Protein AF-A0A131ZUR1-F1 (afdb_monomer)

Radius of gyration: 19.53 Å; Cα contacts (8 Å, |Δi|>4): 102; chains: 1; bounding box: 44×40×46 Å

Nearest PDB structures (foldseek):
  1ecb-assembly1_A  TM=7.652E-01  e=8.198E-02  Escherichia coli

Structure (mmCIF, N/CA/C/O backbone):
data_AF-A0A131ZUR1-F1
#
_entry.id   AF-A0A131ZUR1-F1
#
loop_
_atom_site.group_PDB
_atom_site.id
_atom_site.type_symbol
_atom_site.label_atom_id
_atom_site.label_alt_id
_atom_site.label_comp_id
_atom_site.label_asym_id
_atom_site.label_entity_id
_atom_site.label_seq_id
_atom_site.pdbx_PDB_ins_code
_atom_site.Cartn_x
_atom_site.Cartn_y
_atom_site.Cartn_z
_atom_site.occupancy
_atom_site.B_iso_or_equiv
_atom_site.auth_seq_id
_atom_site.auth_comp_id
_atom_site.auth_asym_id
_atom_site.auth_atom_id
_atom_site.pdbx_PDB_model_num
ATOM 1 N N . MET A 1 1 ? -11.386 -20.215 17.163 1.00 52.66 1 MET A N 1
ATOM 2 C CA . MET A 1 1 ? -11.396 -18.727 17.197 1.00 52.66 1 MET A CA 1
ATOM 3 C C . MET A 1 1 ? -10.854 -18.110 18.496 1.00 52.66 1 MET A C 1
ATOM 5 O O . MET A 1 1 ? -10.072 -17.173 18.400 1.00 52.66 1 MET A O 1
ATOM 9 N N . ARG A 1 2 ? -11.216 -18.601 19.695 1.00 54.75 2 ARG A N 1
ATOM 10 C CA . ARG A 1 2 ? -10.879 -17.976 21.000 1.00 54.75 2 ARG A CA 1
ATOM 11 C C . ARG A 1 2 ? -9.377 -17.735 21.250 1.00 54.75 2 ARG A C 1
ATOM 13 O O . ARG A 1 2 ? -8.992 -16.607 21.528 1.00 54.75 2 ARG A O 1
ATOM 20 N N . LEU A 1 3 ? -8.528 -18.747 21.042 1.00 57.47 3 LEU A N 1
ATOM 21 C CA . LEU A 1 3 ? -7.059 -18.651 21.178 1.00 57.47 3 LEU A CA 1
ATOM 22 C C . LEU A 1 3 ? -6.414 -17.580 20.276 1.00 57.47 3 LEU A C 1
ATOM 24 O O . LEU A 1 3 ? -5.377 -17.019 20.607 1.00 57.47 3 LEU A O 1
ATOM 28 N N . ARG A 1 4 ? -7.042 -17.264 19.139 1.00 55.44 4 ARG A N 1
ATOM 29 C CA . ARG A 1 4 ? -6.509 -16.324 18.140 1.00 55.44 4 ARG A CA 1
ATOM 30 C C . ARG A 1 4 ? -6.882 -14.881 18.429 1.00 55.44 4 ARG A C 1
ATOM 32 O O . ARG A 1 4 ? -6.041 -14.006 18.278 1.00 55.44 4 ARG A O 1
ATOM 39 N N . ARG A 1 5 ? -8.107 -14.644 18.907 1.00 55.12 5 ARG A N 1
ATOM 40 C CA . ARG A 1 5 ? -8.501 -13.331 19.444 1.00 55.12 5 ARG A CA 1
ATOM 41 C C . ARG A 1 5 ? -7.616 -12.946 20.629 1.00 55.12 5 ARG A C 1
ATOM 43 O O . ARG A 1 5 ? -7.158 -11.815 20.696 1.00 55.12 5 ARG A O 1
ATOM 50 N N . LEU A 1 6 ? -7.295 -13.919 21.485 1.00 57.62 6 LEU A N 1
ATOM 51 C CA . LEU A 1 6 ? -6.339 -13.746 22.580 1.00 57.62 6 LEU A CA 1
ATOM 52 C C . LEU A 1 6 ? -4.926 -13.410 22.080 1.00 57.62 6 LEU A C 1
ATOM 54 O O . LEU A 1 6 ? -4.279 -12.543 22.651 1.00 57.62 6 LEU A O 1
ATOM 58 N N . ALA A 1 7 ? -4.455 -14.034 20.996 1.00 60.72 7 ALA A N 1
ATOM 59 C CA . ALA A 1 7 ? -3.147 -13.721 20.416 1.00 60.72 7 ALA A CA 1
ATOM 60 C C . ALA A 1 7 ? -3.071 -12.301 19.821 1.00 60.72 7 ALA A C 1
ATOM 62 O O . ALA A 1 7 ? -2.051 -11.636 19.974 1.00 60.72 7 ALA A O 1
ATOM 63 N N . VAL A 1 8 ? -4.143 -11.822 19.178 1.00 60.72 8 VAL A N 1
ATOM 64 C CA . VAL A 1 8 ? -4.230 -10.440 18.670 1.00 60.72 8 VAL A CA 1
ATOM 65 C C . VAL A 1 8 ? -4.286 -9.445 19.826 1.00 60.72 8 VAL A C 1
ATOM 67 O O . VAL A 1 8 ? -3.482 -8.525 19.853 1.00 60.72 8 VAL A O 1
ATOM 70 N N . ALA A 1 9 ? -5.149 -9.677 20.819 1.00 60.25 9 ALA A N 1
ATOM 71 C CA . ALA A 1 9 ? -5.247 -8.830 22.011 1.00 60.25 9 ALA A CA 1
ATOM 72 C C . ALA A 1 9 ? -3.952 -8.818 22.846 1.00 60.25 9 ALA A C 1
ATOM 74 O O . ALA A 1 9 ? -3.655 -7.844 23.526 1.00 60.25 9 ALA A O 1
ATOM 75 N N . LYS A 1 10 ? -3.151 -9.891 22.778 1.00 59.91 10 LYS A N 1
ATOM 76 C CA . LYS A 1 10 ? -1.816 -9.942 23.387 1.00 59.91 10 LYS A CA 1
ATOM 77 C C . LYS A 1 10 ? -0.786 -9.109 22.616 1.00 59.91 10 LYS A C 1
ATOM 79 O O . LYS A 1 10 ? 0.130 -8.579 23.231 1.00 59.91 10 LYS A O 1
ATOM 84 N N . LYS A 1 11 ? -0.905 -9.022 21.288 1.00 56.16 11 LYS A N 1
ATOM 85 C CA . LYS A 1 11 ? -0.027 -8.188 20.448 1.00 56.16 11 LYS A CA 1
ATOM 86 C C . LYS A 1 11 ? -0.419 -6.711 20.486 1.00 56.16 11 LYS A C 1
ATOM 88 O O . LYS A 1 11 ? 0.454 -5.858 20.424 1.00 56.16 11 LYS A O 1
ATOM 93 N N . PHE A 1 12 ? -1.713 -6.425 20.604 1.00 65.75 12 PHE A N 1
ATOM 94 C CA . PHE A 1 12 ? -2.272 -5.082 20.563 1.00 65.75 12 PHE A CA 1
ATOM 95 C C . PHE A 1 12 ? -3.244 -4.902 21.732 1.00 65.75 12 PHE A C 1
ATOM 97 O O . PHE A 1 12 ? -4.331 -5.479 21.736 1.00 65.75 12 PHE A O 1
ATOM 104 N N . GLY A 1 13 ? -2.841 -4.108 22.725 1.00 65.56 13 GLY A N 1
ATOM 105 C CA . GLY A 1 13 ? -3.662 -3.734 23.877 1.00 65.56 13 GLY A CA 1
ATOM 106 C C . GLY A 1 13 ? -4.147 -2.290 23.747 1.00 65.56 13 GLY A C 1
ATOM 107 O O . GLY A 1 13 ? -3.465 -1.392 24.238 1.00 65.56 13 GLY A O 1
ATOM 108 N N . PRO A 1 14 ? -5.274 -2.024 23.064 1.00 67.44 14 PRO A N 1
ATOM 109 C CA . PRO A 1 14 ? -5.768 -0.663 22.907 1.00 67.44 14 PRO A CA 1
ATOM 110 C C . PRO A 1 14 ? -6.204 -0.082 24.259 1.00 67.44 14 PRO A C 1
ATOM 112 O O . PRO A 1 14 ? -6.966 -0.699 25.002 1.00 67.44 14 PRO A O 1
ATOM 115 N N . LEU A 1 15 ? -5.745 1.132 24.566 1.00 76.88 15 LEU A N 1
ATOM 116 C CA . LEU A 1 15 ? -6.183 1.890 25.739 1.00 76.88 15 LEU A CA 1
ATOM 117 C C . LEU A 1 15 ? -7.475 2.640 25.405 1.00 76.88 15 LEU A C 1
ATOM 119 O O . LEU A 1 15 ? -7.424 3.753 24.888 1.00 76.88 15 LEU A O 1
ATOM 123 N N . SER A 1 16 ? -8.632 2.036 25.694 1.00 75.00 16 SER A N 1
ATOM 124 C CA . SER A 1 16 ? -9.960 2.527 25.282 1.00 75.00 16 SER A CA 1
ATOM 125 C C . SER A 1 16 ? -10.210 4.009 25.586 1.00 75.00 16 SER A C 1
ATOM 127 O O . SER A 1 16 ? -10.823 4.700 24.777 1.00 75.00 16 SER A O 1
ATOM 129 N N . ILE A 1 17 ? -9.681 4.521 26.704 1.00 87.12 17 ILE A N 1
ATOM 130 C CA . ILE A 1 17 ? -9.806 5.931 27.108 1.00 87.12 17 ILE A CA 1
ATOM 131 C C . ILE A 1 17 ? -9.258 6.916 26.063 1.00 87.12 17 ILE A C 1
ATOM 133 O O . ILE A 1 17 ? -9.765 8.025 25.929 1.00 87.12 17 ILE A O 1
ATOM 137 N N . ASN A 1 18 ? -8.272 6.505 25.264 1.00 79.25 18 ASN A N 1
ATOM 138 C CA . ASN A 1 18 ? -7.656 7.369 24.261 1.00 79.25 18 ASN A CA 1
ATOM 139 C C . ASN A 1 18 ? -8.542 7.590 23.029 1.00 79.25 18 ASN A C 1
ATOM 141 O O . ASN A 1 18 ? -8.262 8.514 22.260 1.00 79.25 18 ASN A O 1
ATOM 145 N N . PHE A 1 19 ? -9.586 6.777 22.857 1.00 78.62 19 PHE A N 1
ATOM 146 C CA . PHE A 1 19 ? -10.368 6.663 21.625 1.00 78.62 19 PHE A CA 1
ATOM 147 C C . PHE A 1 19 ? -11.825 7.132 21.762 1.00 78.62 19 PHE A C 1
ATOM 149 O O . PHE A 1 19 ? -12.483 7.367 20.752 1.00 78.62 19 PHE A O 1
ATOM 156 N N . ILE A 1 20 ? -12.342 7.289 22.986 1.00 84.75 20 ILE A N 1
ATOM 157 C CA . ILE A 1 20 ? -13.738 7.692 23.220 1.00 84.75 20 ILE A CA 1
ATOM 158 C C . ILE A 1 20 ? -13.996 9.085 22.623 1.00 84.75 20 ILE A C 1
ATOM 160 O O . ILE A 1 20 ? -13.285 10.040 22.931 1.00 84.75 20 ILE A O 1
ATOM 164 N N . GLY A 1 21 ? -15.028 9.189 21.780 1.00 89.81 21 GLY A N 1
ATOM 165 C CA . GLY A 1 21 ? -15.486 10.452 21.188 1.00 89.81 21 GLY A CA 1
ATOM 166 C C . GLY A 1 21 ? -14.581 11.034 20.098 1.00 89.81 21 GLY A C 1
ATOM 167 O O . GLY A 1 21 ? -14.776 12.184 19.715 1.00 89.81 21 GLY A O 1
ATOM 168 N N . LYS A 1 22 ? -13.591 10.279 19.604 1.00 88.06 22 LYS A N 1
ATOM 169 C CA . LYS A 1 22 ? -12.647 10.748 18.580 1.00 88.06 22 LYS A CA 1
ATOM 170 C C . LYS A 1 22 ? -12.836 10.023 17.256 1.00 88.06 22 LYS A C 1
ATOM 172 O O . LYS A 1 22 ? -13.095 8.822 17.230 1.00 88.06 22 LYS A O 1
ATOM 177 N N . SER A 1 23 ? -12.583 10.740 16.167 1.00 87.12 23 SER A N 1
ATOM 178 C CA . SER A 1 23 ? -12.312 10.129 14.867 1.00 87.12 23 SER A CA 1
ATOM 179 C C . SER A 1 23 ? -10.905 9.531 14.873 1.00 87.12 23 SER A C 1
ATOM 181 O O . SER A 1 23 ? -9.948 10.184 15.292 1.00 87.12 23 SER A O 1
ATOM 183 N N . ILE A 1 24 ? -10.778 8.280 14.431 1.00 82.44 24 ILE A N 1
ATOM 184 C CA . ILE A 1 24 ? -9.525 7.518 14.481 1.00 82.44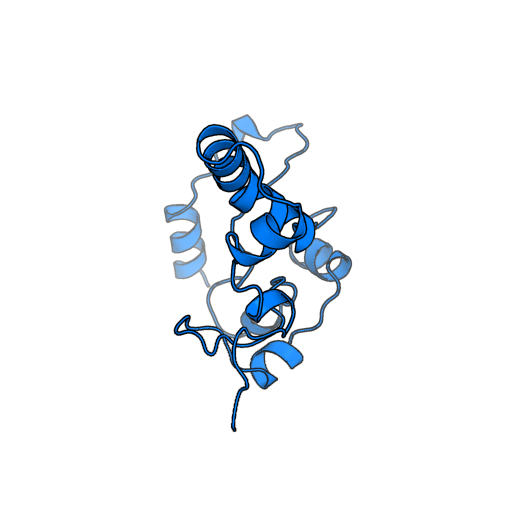 24 ILE A CA 1
ATOM 185 C C . ILE A 1 24 ? -9.049 7.271 13.056 1.00 82.44 24 ILE A C 1
ATOM 187 O O . ILE A 1 24 ? -9.791 6.732 12.240 1.00 82.44 24 ILE A O 1
ATOM 191 N N . ILE A 1 25 ? -7.792 7.615 12.784 1.00 84.88 25 ILE A N 1
ATOM 192 C CA . ILE A 1 25 ? -7.093 7.213 11.564 1.00 84.88 25 ILE A CA 1
ATOM 193 C C . ILE A 1 25 ? -6.057 6.170 11.971 1.00 84.88 25 ILE A C 1
ATOM 195 O O . ILE A 1 25 ? -5.164 6.460 12.769 1.00 84.88 25 ILE A O 1
ATOM 199 N N . LEU A 1 26 ? -6.196 4.953 11.448 1.00 81.25 26 LEU A N 1
ATOM 200 C CA . LEU A 1 26 ? -5.222 3.884 11.636 1.00 81.25 26 LEU A CA 1
ATOM 201 C C . LEU A 1 26 ? -4.299 3.836 10.418 1.00 81.25 26 LEU A C 1
ATOM 203 O O . LEU A 1 26 ? -4.771 3.772 9.286 1.00 81.25 26 LEU A O 1
ATOM 207 N N . ILE A 1 27 ? -2.992 3.861 10.664 1.00 80.56 27 ILE A N 1
ATOM 208 C CA . ILE A 1 27 ? -1.963 3.730 9.633 1.00 80.56 27 ILE A CA 1
ATOM 209 C C . ILE A 1 27 ? -1.236 2.416 9.896 1.00 80.56 27 ILE A C 1
ATOM 211 O O . ILE A 1 27 ? -0.778 2.185 11.015 1.00 80.56 27 ILE A O 1
ATOM 215 N N . ASP A 1 28 ? -1.148 1.577 8.872 1.00 76.19 28 ASP A N 1
ATOM 216 C CA . ASP A 1 28 ? -0.419 0.311 8.902 1.00 76.19 28 ASP A CA 1
ATOM 217 C C . ASP A 1 28 ? 0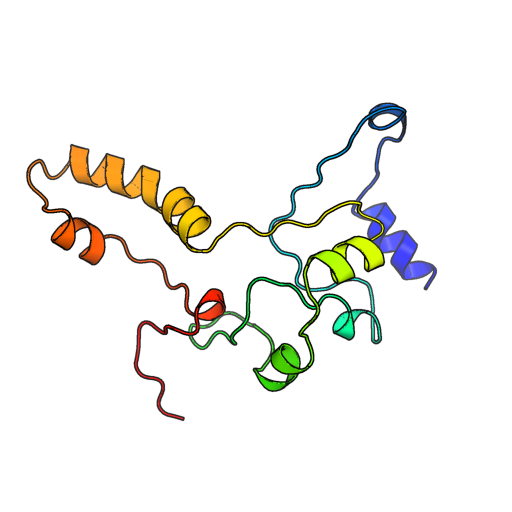.571 0.264 7.729 1.00 76.19 28 ASP A C 1
ATOM 219 O O . ASP A 1 28 ? 0.433 1.026 6.767 1.00 76.19 28 ASP A O 1
ATOM 223 N N . ASP A 1 29 ? 1.579 -0.601 7.807 1.00 72.06 29 ASP A N 1
ATOM 224 C CA . ASP A 1 29 ? 2.611 -0.711 6.772 1.00 72.06 29 ASP A CA 1
ATOM 225 C C . ASP A 1 29 ? 2.068 -1.359 5.488 1.00 72.06 29 ASP A C 1
ATOM 227 O O . ASP A 1 29 ? 2.350 -0.916 4.372 1.00 72.06 29 ASP A O 1
ATOM 231 N N . SER A 1 30 ? 1.265 -2.408 5.644 1.00 65.25 30 SER A N 1
ATOM 232 C CA . SER A 1 30 ? 0.730 -3.214 4.563 1.00 65.25 30 SER A C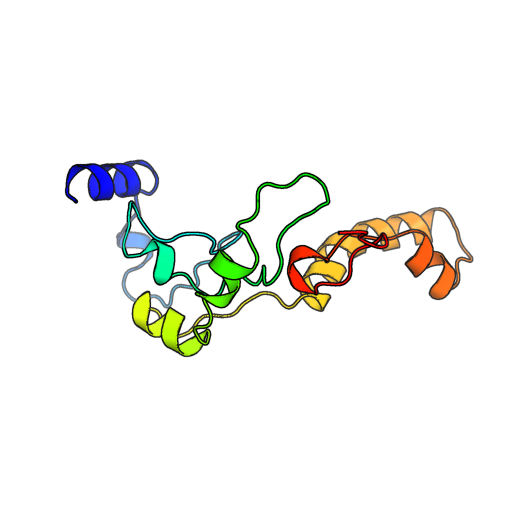A 1
ATOM 233 C C . SER A 1 30 ? -0.453 -4.063 5.032 1.00 65.25 30 SER A C 1
ATOM 235 O O . SER A 1 30 ? -0.413 -4.755 6.046 1.00 65.25 30 SER A O 1
ATOM 237 N N . ILE A 1 31 ? -1.522 -4.089 4.238 1.00 63.94 31 ILE A N 1
ATOM 238 C CA . ILE A 1 31 ? -2.697 -4.923 4.517 1.00 63.94 31 ILE A CA 1
ATOM 239 C C . ILE A 1 31 ? -2.582 -6.197 3.681 1.00 63.94 31 ILE A C 1
ATOM 241 O O . ILE A 1 31 ? -3.121 -6.269 2.585 1.00 63.94 31 ILE A O 1
ATOM 245 N N . VAL A 1 32 ? -1.834 -7.193 4.165 1.00 51.78 32 VAL A N 1
ATOM 246 C CA . VAL A 1 32 ? -1.525 -8.414 3.381 1.00 51.78 32 VAL A CA 1
ATOM 247 C C . VAL A 1 32 ? -2.377 -9.616 3.793 1.00 51.78 32 VAL A C 1
ATOM 249 O O . VAL A 1 32 ? -2.656 -10.496 2.984 1.00 51.78 32 VAL A O 1
ATOM 252 N N . ARG A 1 33 ? -2.794 -9.701 5.060 1.00 56.09 33 ARG A N 1
ATOM 253 C CA . ARG A 1 33 ? -3.631 -10.797 5.569 1.00 56.09 33 ARG A CA 1
ATOM 254 C C . ARG A 1 33 ? -4.424 -10.311 6.760 1.00 56.09 33 ARG A C 1
ATOM 256 O O . ARG A 1 33 ? -3.859 -9.984 7.795 1.00 56.09 33 ARG A O 1
ATOM 263 N N . GLY A 1 34 ? -5.731 -10.413 6.685 1.00 47.28 34 GLY A N 1
ATOM 264 C CA . GLY A 1 34 ? -6.552 -10.489 7.880 1.00 47.28 34 GLY A CA 1
ATOM 265 C C . GLY A 1 34 ? -7.236 -11.841 7.884 1.00 47.28 34 GLY A C 1
ATOM 266 O O . GLY A 1 34 ? -7.408 -12.510 6.878 1.00 47.28 34 GLY A O 1
ATOM 267 N N . THR A 1 35 ? -7.625 -12.400 8.998 1.00 55.19 35 THR A N 1
ATOM 268 C CA . THR A 1 35 ? -6.957 -12.564 10.270 1.00 55.19 35 THR A CA 1
ATOM 269 C C . THR A 1 35 ? -7.075 -14.072 10.520 1.00 55.19 35 THR A C 1
ATOM 271 O O . THR A 1 35 ? -7.726 -14.799 9.767 1.00 55.19 35 THR A O 1
ATOM 274 N N . THR A 1 36 ? -6.382 -14.583 11.526 1.00 43.62 36 THR A N 1
ATOM 275 C CA . THR A 1 36 ? -6.054 -16.003 11.672 1.00 43.62 36 THR A CA 1
ATOM 276 C C . THR A 1 36 ? -7.057 -17.052 11.113 1.00 43.62 36 THR A C 1
ATOM 278 O O . THR A 1 36 ? -8.010 -17.458 11.784 1.00 43.62 36 THR A O 1
ATOM 281 N N . ILE A 1 37 ? -6.640 -17.577 9.948 1.00 42.75 37 ILE A N 1
ATOM 282 C CA . ILE A 1 37 ? -6.884 -18.838 9.216 1.00 42.75 37 ILE A CA 1
ATOM 283 C C . ILE A 1 37 ? -8.129 -18.990 8.327 1.00 42.75 37 ILE A C 1
ATOM 285 O O . ILE A 1 37 ? -9.275 -18.993 8.766 1.00 42.75 37 ILE A O 1
ATOM 289 N N . GLY A 1 38 ? -7.827 -19.261 7.056 1.00 41.81 38 GLY A N 1
ATOM 290 C CA . GLY A 1 38 ? -8.645 -20.035 6.129 1.00 41.81 38 GLY A CA 1
ATOM 291 C C . GLY A 1 38 ? -9.569 -19.206 5.257 1.00 41.81 38 GLY A C 1
ATOM 292 O O . GLY A 1 38 ? -9.411 -19.194 4.045 1.00 41.81 38 GLY A O 1
ATOM 293 N N . GLN A 1 39 ? -10.519 -18.496 5.861 1.00 38.53 39 GLN A N 1
ATOM 294 C CA . GLN A 1 39 ? -11.611 -17.868 5.102 1.00 38.53 39 GLN A CA 1
ATOM 295 C C . GLN A 1 39 ? -11.506 -16.342 5.018 1.00 38.53 39 GLN A C 1
ATOM 297 O O . GLN A 1 39 ? -12.076 -15.742 4.115 1.00 38.53 39 GLN A O 1
ATOM 302 N N . LEU A 1 40 ? -10.681 -15.728 5.872 1.00 37.97 40 LEU A N 1
ATOM 303 C CA . LEU A 1 40 ? -10.338 -14.304 5.797 1.00 37.97 40 LEU A CA 1
ATOM 304 C C . LEU A 1 40 ? -9.079 -14.053 4.926 1.00 37.97 40 LEU A C 1
ATOM 306 O O . LEU A 1 40 ? -8.900 -12.966 4.390 1.00 37.97 40 LEU A O 1
ATOM 310 N N . ILE A 1 41 ? -8.301 -15.113 4.639 1.00 36.81 41 ILE A N 1
ATOM 311 C CA . ILE A 1 41 ? -7.187 -15.125 3.660 1.00 36.81 41 ILE A CA 1
ATOM 312 C C . ILE A 1 41 ? -7.676 -14.814 2.228 1.00 36.81 41 ILE A C 1
ATOM 314 O O . ILE A 1 41 ? -6.896 -14.385 1.388 1.00 36.81 41 ILE A O 1
ATOM 318 N N . ARG A 1 42 ? -8.983 -14.961 1.974 1.00 39.94 42 ARG A N 1
ATOM 319 C CA 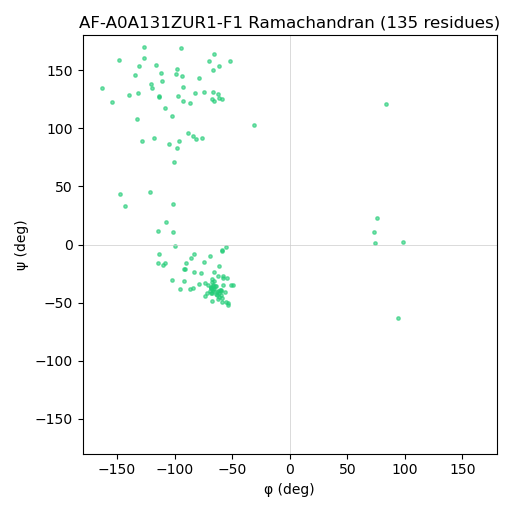. ARG A 1 42 ? -9.657 -14.569 0.728 1.00 39.94 42 ARG A CA 1
ATOM 320 C C . ARG A 1 42 ? -10.392 -13.230 0.808 1.00 39.94 42 ARG A C 1
ATOM 322 O O . ARG A 1 42 ? -11.011 -12.849 -0.171 1.00 39.94 42 ARG A O 1
ATOM 329 N N . LEU A 1 43 ? -10.394 -12.546 1.951 1.00 35.28 43 LEU A N 1
ATOM 330 C CA . LEU A 1 43 ? -11.160 -11.309 2.152 1.00 35.28 43 LEU A CA 1
ATOM 331 C C . LEU A 1 43 ? -10.275 -10.074 2.358 1.00 35.28 43 LEU A C 1
ATOM 333 O O . LEU A 1 43 ? -10.797 -8.973 2.301 1.00 35.28 43 LEU A O 1
ATOM 337 N N . LEU A 1 44 ? -8.950 -10.206 2.504 1.00 38.06 44 LEU A N 1
ATOM 338 C CA . LEU A 1 44 ? -8.041 -9.044 2.510 1.00 38.06 44 LEU A CA 1
ATOM 339 C C . LEU A 1 44 ? -7.361 -8.886 1.166 1.00 38.06 44 LEU A C 1
ATOM 341 O O . LEU A 1 44 ? -6.184 -9.168 0.969 1.00 38.06 44 LEU A O 1
ATOM 345 N N . LYS A 1 45 ? -8.230 -8.464 0.258 1.00 49.53 45 LYS A N 1
ATOM 346 C CA . LYS A 1 45 ? -8.105 -8.362 -1.185 1.00 49.53 45 LYS A CA 1
ATOM 347 C C . LYS A 1 45 ? -7.830 -6.937 -1.675 1.00 49.53 45 LYS A C 1
ATOM 349 O O . LYS A 1 45 ? -8.315 -6.569 -2.731 1.00 49.53 45 LYS A O 1
ATOM 354 N N . ASP A 1 46 ? -7.083 -6.139 -0.924 1.00 42.03 46 ASP A N 1
ATOM 355 C CA . ASP A 1 46 ? -6.600 -4.848 -1.430 1.00 42.03 46 ASP A CA 1
ATOM 356 C C . ASP A 1 46 ? -5.181 -4.549 -0.927 1.00 42.03 46 ASP A C 1
ATOM 358 O O . ASP A 1 46 ? -4.803 -3.406 -0.726 1.00 42.03 46 ASP A O 1
ATOM 362 N N . ALA A 1 47 ? -4.313 -5.544 -0.727 1.00 46.19 47 ALA A N 1
ATOM 363 C CA . ALA A 1 47 ? -2.895 -5.186 -0.696 1.00 46.19 47 ALA A CA 1
ATOM 364 C C . ALA A 1 47 ? -2.573 -4.535 -2.053 1.00 46.19 47 ALA A C 1
ATOM 366 O O . ALA A 1 47 ? -2.782 -5.170 -3.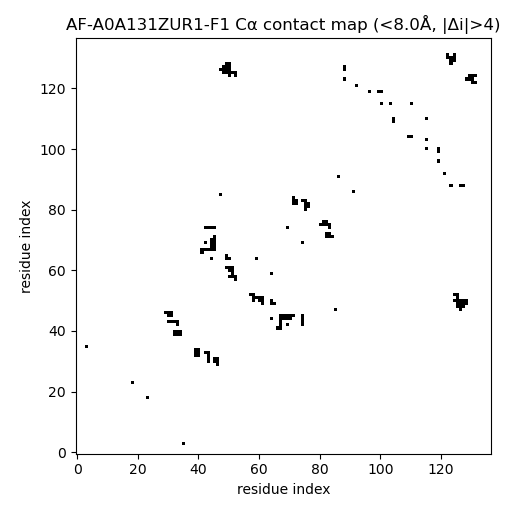084 1.00 46.19 47 ALA A O 1
ATOM 367 N N . ALA A 1 48 ? -2.017 -3.321 -2.071 1.00 56.22 48 ALA A N 1
ATOM 368 C CA . ALA A 1 48 ? -1.523 -2.663 -3.291 1.00 56.22 48 ALA A CA 1
ATOM 369 C C . ALA A 1 48 ? -0.475 -3.503 -4.070 1.00 56.22 48 ALA A C 1
ATOM 371 O O . ALA A 1 48 ? 0.021 -3.087 -5.114 1.00 56.22 48 ALA A O 1
ATOM 372 N N . LEU A 1 49 ? -0.109 -4.681 -3.546 1.00 66.44 49 LEU A N 1
ATOM 373 C CA . LEU A 1 49 ? 0.705 -5.708 -4.176 1.00 66.44 49 LEU A CA 1
ATOM 374 C C . LEU A 1 49 ? -0.162 -6.560 -5.112 1.00 66.44 49 LEU A C 1
ATOM 376 O O . LEU A 1 49 ? -0.748 -7.567 -4.716 1.00 66.44 49 LEU A O 1
ATOM 380 N N . HIS A 1 50 ? -0.222 -6.143 -6.370 1.00 72.50 50 HIS A N 1
ATOM 381 C CA . HIS A 1 50 ? -0.985 -6.808 -7.423 1.00 72.50 50 HIS A CA 1
ATOM 382 C C . HIS A 1 50 ? -0.215 -7.944 -8.115 1.00 72.50 50 HIS A C 1
ATOM 384 O O . HIS A 1 50 ? -0.811 -8.717 -8.867 1.00 72.50 50 HIS A O 1
ATOM 390 N N . PHE A 1 51 ? 1.096 -8.058 -7.875 1.00 81.00 51 PHE A N 1
ATOM 391 C CA . PHE A 1 51 ? 1.972 -8.976 -8.599 1.00 81.00 51 PHE A CA 1
ATOM 392 C C . PHE A 1 51 ? 2.913 -9.752 -7.666 1.00 81.00 51 PHE A C 1
ATOM 394 O O . PHE A 1 51 ? 3.393 -9.199 -6.670 1.00 81.00 51 PHE A O 1
ATOM 401 N N . PRO A 1 52 ? 3.234 -11.016 -8.001 1.00 84.81 52 PRO A N 1
ATOM 402 C CA . PRO A 1 52 ? 4.222 -11.799 -7.267 1.00 84.81 52 PRO A CA 1
ATOM 403 C C . PRO A 1 52 ? 5.605 -11.140 -7.326 1.00 84.81 52 PRO A C 1
ATOM 405 O O . PRO A 1 52 ? 5.953 -10.438 -8.276 1.00 84.81 52 PRO A O 1
ATOM 408 N N . CYS A 1 53 ? 6.442 -11.387 -6.325 1.00 87.56 53 CYS A N 1
ATOM 409 C CA . CYS A 1 53 ? 7.822 -10.928 -6.371 1.00 87.56 53 CYS A CA 1
ATOM 410 C C . CYS A 1 53 ? 8.716 -12.024 -6.951 1.00 87.56 53 CYS A C 1
ATOM 412 O O . CYS A 1 53 ? 8.822 -13.107 -6.387 1.00 87.56 53 CYS A O 1
ATOM 414 N N . TYR A 1 54 ? 9.433 -11.703 -8.026 1.00 90.38 54 TYR A N 1
ATOM 415 C CA . TYR A 1 54 ? 10.497 -12.556 -8.573 1.00 90.38 54 TYR A CA 1
ATOM 416 C C . TYR A 1 54 ? 11.899 -12.068 -8.179 1.00 90.38 54 TYR A C 1
ATOM 418 O O . TYR A 1 54 ? 12.897 -12.521 -8.724 1.00 90.38 54 TYR A O 1
ATOM 426 N N . MET A 1 55 ? 11.973 -11.115 -7.244 1.00 90.69 55 MET A N 1
ATOM 427 C CA . MET A 1 55 ? 13.211 -10.477 -6.777 1.00 90.69 55 MET A CA 1
ATOM 428 C C . MET A 1 55 ? 13.605 -10.942 -5.361 1.00 90.69 55 MET A C 1
ATOM 430 O O . MET A 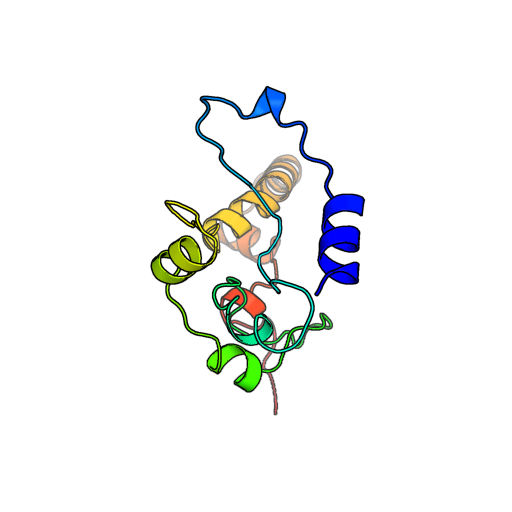1 55 ? 14.357 -10.259 -4.674 1.00 90.69 55 MET A O 1
ATOM 434 N N . GLY A 1 56 ? 13.074 -12.085 -4.904 1.00 88.12 56 GLY A N 1
ATOM 435 C CA . GLY A 1 56 ? 13.470 -12.733 -3.645 1.00 88.12 56 GLY A CA 1
ATOM 436 C C . GLY A 1 56 ? 12.574 -12.474 -2.428 1.00 88.12 56 GLY A C 1
ATOM 437 O O . GLY A 1 56 ? 12.870 -12.984 -1.350 1.00 88.12 56 GLY A O 1
ATOM 438 N N . ILE A 1 57 ? 11.470 -11.729 -2.567 1.00 86.31 57 ILE A N 1
ATOM 439 C CA . ILE A 1 57 ? 10.481 -11.550 -1.488 1.00 86.31 57 ILE A CA 1
ATOM 440 C C . ILE A 1 57 ? 9.380 -12.606 -1.628 1.00 86.31 57 ILE A C 1
ATOM 442 O O . ILE A 1 57 ? 8.864 -12.836 -2.716 1.00 86.31 57 ILE A O 1
ATOM 446 N N . ASN A 1 58 ? 8.977 -13.239 -0.528 1.00 81.81 58 ASN A N 1
ATOM 447 C CA . ASN A 1 58 ? 7.893 -14.221 -0.549 1.00 81.81 58 ASN A CA 1
ATOM 448 C C . ASN A 1 58 ? 6.514 -13.534 -0.639 1.00 81.81 58 ASN A C 1
ATOM 450 O O . ASN A 1 58 ? 5.921 -13.186 0.385 1.00 81.81 58 ASN A O 1
ATOM 454 N N . ILE A 1 59 ? 6.019 -13.333 -1.863 1.00 79.25 59 ILE A N 1
ATOM 455 C CA . ILE A 1 59 ? 4.664 -12.841 -2.165 1.00 79.25 59 ILE A CA 1
ATOM 456 C C . ILE A 1 59 ? 3.858 -13.986 -2.804 1.00 79.25 59 ILE A C 1
ATOM 458 O O . ILE A 1 59 ? 4.431 -14.721 -3.609 1.00 79.25 59 ILE A O 1
ATOM 462 N N . PRO A 1 60 ? 2.557 -14.141 -2.475 1.00 73.81 60 PRO A N 1
ATOM 463 C CA . PRO A 1 60 ? 1.683 -15.132 -3.107 1.00 73.81 60 PRO A CA 1
ATOM 464 C C . PRO A 1 60 ? 1.685 -15.079 -4.641 1.00 73.81 60 PRO A C 1
ATOM 466 O O . PRO A 1 60 ? 2.002 -14.056 -5.252 1.00 73.81 60 PRO A O 1
ATOM 469 N N . THR A 1 61 ? 1.305 -16.195 -5.258 1.00 72.81 61 THR A N 1
ATOM 470 C CA . THR A 1 61 ? 1.249 -16.364 -6.717 1.00 72.81 61 THR A CA 1
ATOM 471 C C . THR A 1 61 ? 0.192 -15.475 -7.368 1.00 72.81 61 THR A C 1
ATOM 473 O O . THR A 1 61 ? -0.723 -14.967 -6.717 1.00 72.81 61 THR A O 1
ATOM 476 N N . LYS A 1 62 ? 0.289 -15.300 -8.690 1.00 69.88 62 LYS A N 1
ATOM 477 C CA . LYS A 1 62 ? -0.662 -14.479 -9.443 1.00 69.88 62 LYS A CA 1
ATOM 478 C C . LYS A 1 62 ? -2.089 -15.009 -9.300 1.00 69.88 62 LYS A C 1
ATOM 480 O O . LYS A 1 62 ? -3.005 -14.216 -9.153 1.00 69.88 62 LYS A O 1
ATOM 485 N N . GLU A 1 63 ? -2.289 -16.320 -9.290 1.00 66.25 63 GLU A N 1
ATOM 486 C CA . GLU A 1 63 ? -3.600 -16.960 -9.147 1.00 66.25 63 GLU A CA 1
ATOM 487 C C . GLU A 1 63 ? -4.194 -16.696 -7.758 1.00 66.25 63 GLU A C 1
ATOM 489 O O . GLU A 1 63 ? -5.382 -16.392 -7.628 1.00 66.25 63 GLU A O 1
ATOM 494 N N . GLU A 1 64 ? -3.355 -16.735 -6.721 1.00 64.69 64 GLU A N 1
ATOM 495 C CA . GLU A 1 64 ? -3.732 -16.385 -5.350 1.00 64.69 64 GLU A CA 1
ATOM 496 C C . GLU A 1 64 ? -4.055 -14.887 -5.201 1.00 64.69 64 GLU A C 1
ATOM 498 O O . GLU A 1 64 ? -4.912 -14.532 -4.391 1.00 64.69 64 GLU A O 1
ATOM 503 N N . LEU A 1 65 ? -3.433 -14.017 -6.007 1.00 65.94 65 LEU A N 1
ATOM 504 C CA . LEU A 1 65 ? -3.685 -12.569 -6.047 1.00 65.94 65 LEU A CA 1
ATOM 505 C C . LEU A 1 65 ? -4.881 -12.175 -6.943 1.00 65.94 65 LEU A C 1
ATOM 507 O O . LEU A 1 65 ? -5.653 -11.298 -6.572 1.00 65.94 65 LEU A O 1
ATOM 511 N N . ILE A 1 66 ? -5.102 -12.829 -8.090 1.00 52.53 66 ILE A N 1
ATOM 512 C CA . ILE A 1 66 ? -6.260 -12.605 -8.988 1.00 52.53 66 ILE A CA 1
ATOM 513 C C . ILE A 1 66 ? -7.549 -13.038 -8.304 1.00 52.53 66 ILE A C 1
ATOM 515 O O . ILE A 1 66 ? -8.600 -12.403 -8.428 1.00 52.53 66 ILE A O 1
ATOM 519 N N . ALA A 1 67 ? -7.470 -14.106 -7.510 1.00 45.38 67 ALA A N 1
ATOM 520 C CA . ALA A 1 67 ? -8.563 -14.497 -6.648 1.00 45.38 67 ALA A CA 1
ATOM 521 C C . ALA A 1 67 ? -8.941 -13.387 -5.663 1.00 45.38 67 ALA A C 1
ATOM 523 O O . ALA A 1 67 ? -9.950 -13.579 -5.002 1.00 45.38 67 ALA A O 1
ATOM 524 N N . ASN A 1 68 ? -8.210 -12.260 -5.588 1.00 54.47 68 ASN A N 1
ATOM 525 C CA . ASN A 1 68 ? -8.267 -11.211 -4.583 1.00 54.47 68 ASN A CA 1
ATOM 526 C C . ASN A 1 68 ? -8.588 -9.782 -5.096 1.00 54.47 68 ASN A C 1
ATOM 528 O O . ASN A 1 68 ? -8.004 -8.823 -4.620 1.00 54.47 68 ASN A O 1
ATOM 532 N N . HIS A 1 69 ? -9.575 -9.605 -5.983 1.00 55.16 69 HIS A N 1
ATOM 533 C CA . HIS A 1 69 ? -10.078 -8.268 -6.363 1.00 55.16 69 HIS A CA 1
ATOM 534 C C . HIS A 1 69 ? -11.329 -7.850 -5.564 1.00 55.16 69 HIS A C 1
ATOM 536 O O . HIS A 1 69 ? -12.455 -8.143 -5.976 1.00 55.16 69 HIS A O 1
ATOM 542 N N . LEU A 1 70 ? -11.164 -7.209 -4.404 1.00 60.56 70 LEU A N 1
ATOM 543 C CA . LEU A 1 70 ? -12.204 -6.314 -3.877 1.00 60.56 70 LEU A CA 1
ATOM 544 C C . LEU A 1 70 ? -11.863 -4.884 -4.313 1.00 60.56 70 LEU A C 1
ATOM 546 O O . LEU A 1 70 ? -10.844 -4.654 -4.948 1.00 60.56 70 LEU A O 1
ATOM 550 N N . GLN A 1 71 ? -12.801 -3.965 -4.125 1.00 70.25 71 GLN A N 1
ATOM 551 C CA . GLN A 1 71 ? -12.517 -2.537 -4.240 1.00 70.25 71 GLN A CA 1
ATOM 552 C C . GLN A 1 71 ? -12.314 -2.018 -2.817 1.00 70.25 71 GLN A C 1
ATOM 554 O O . GLN A 1 71 ? -13.003 -2.503 -1.908 1.00 70.25 71 GLN A O 1
ATOM 559 N N . ALA A 1 72 ? -11.440 -1.027 -2.635 1.00 72.69 72 ALA A N 1
ATOM 560 C CA . ALA A 1 72 ? -11.079 -0.488 -1.325 1.00 72.69 72 ALA A CA 1
ATOM 561 C C . ALA A 1 72 ? -12.304 -0.102 -0.474 1.00 72.69 72 ALA A C 1
ATOM 563 O O . ALA A 1 72 ? -12.314 -0.320 0.736 1.00 72.69 72 ALA A O 1
ATOM 564 N N . GLU A 1 73 ? -13.380 0.386 -1.096 1.00 75.94 73 GLU A N 1
ATOM 565 C CA . GLU A 1 73 ? -14.647 0.723 -0.441 1.00 75.94 73 GLU A CA 1
ATOM 566 C C . GLU A 1 73 ? -15.324 -0.510 0.169 1.00 75.94 73 GLU A C 1
ATOM 568 O O . GLU A 1 73 ? -15.804 -0.480 1.303 1.00 75.94 73 GLU A O 1
ATOM 573 N N . LYS A 1 74 ? -15.339 -1.628 -0.563 1.00 73.25 74 LYS A N 1
ATOM 574 C CA . LYS A 1 74 ? -15.899 -2.892 -0.068 1.00 73.25 74 LYS A CA 1
ATOM 575 C C . LYS A 1 74 ? -15.040 -3.468 1.049 1.00 73.25 74 LYS A C 1
ATOM 577 O O . LYS A 1 74 ? -15.588 -4.035 1.994 1.00 73.25 74 LYS A O 1
ATOM 582 N N . LEU A 1 75 ? -13.716 -3.326 0.966 1.00 73.81 75 LEU A N 1
ATOM 583 C CA . LEU A 1 75 ? -12.832 -3.772 2.037 1.00 73.81 75 LEU A CA 1
ATOM 584 C C . LEU A 1 75 ? -12.976 -2.904 3.292 1.00 73.81 75 LEU A C 1
ATOM 586 O O . LEU A 1 75 ? -13.038 -3.458 4.387 1.00 73.81 75 LEU A O 1
ATOM 590 N N . ALA A 1 76 ? -13.115 -1.582 3.155 1.00 75.56 76 ALA A N 1
ATOM 591 C CA . ALA A 1 76 ? -13.402 -0.684 4.275 1.00 75.56 76 ALA A CA 1
ATOM 592 C C . ALA A 1 76 ? -14.644 -1.153 5.047 1.00 75.56 76 ALA A C 1
ATOM 594 O O . ALA A 1 76 ? -14.572 -1.389 6.255 1.00 75.56 76 ALA A O 1
ATOM 595 N N . GLN A 1 77 ? -15.740 -1.422 4.329 1.00 76.75 77 GLN A N 1
ATOM 596 C CA . GLN A 1 77 ? -16.977 -1.946 4.913 1.00 76.75 77 GLN A CA 1
ATOM 597 C C . GLN A 1 77 ? -16.772 -3.295 5.616 1.00 76.75 77 GLN A C 1
ATOM 599 O O . GLN A 1 77 ? -17.263 -3.488 6.727 1.00 76.75 77 GLN A O 1
ATOM 604 N N . GLN A 1 78 ? -16.022 -4.226 5.014 1.00 72.06 78 GLN A N 1
ATOM 605 C CA . GLN A 1 78 ? -15.728 -5.530 5.627 1.00 72.06 78 GLN A CA 1
ATOM 606 C C . GLN A 1 78 ? -14.867 -5.429 6.892 1.00 72.06 78 GLN A C 1
ATOM 608 O O . GLN A 1 78 ? -15.006 -6.256 7.794 1.00 72.06 78 GLN A O 1
ATOM 613 N N . LEU A 1 79 ? -13.986 -4.431 6.965 1.00 70.56 79 LEU A N 1
ATOM 614 C CA . LEU A 1 79 ? -13.149 -4.153 8.131 1.00 70.56 79 LEU A CA 1
ATOM 615 C C . LEU A 1 79 ? -13.872 -3.319 9.202 1.00 70.56 79 LEU A C 1
ATOM 617 O O . LEU A 1 79 ? -13.344 -3.170 10.303 1.00 70.56 79 LEU A O 1
ATOM 621 N N . GLY A 1 80 ? -15.073 -2.808 8.911 1.00 73.12 80 GLY A N 1
ATOM 622 C CA . GLY A 1 80 ? -15.825 -1.924 9.804 1.00 73.12 80 GLY A CA 1
ATOM 623 C C . GLY A 1 80 ? -15.291 -0.489 9.843 1.00 73.12 80 GLY A C 1
ATOM 624 O O . GLY A 1 80 ? -15.513 0.214 10.825 1.00 73.12 80 GLY A O 1
ATOM 625 N N . ALA A 1 81 ? -14.571 -0.068 8.802 1.00 79.69 81 ALA A N 1
ATOM 626 C CA . ALA A 1 81 ? -14.085 1.294 8.624 1.00 79.69 81 ALA A CA 1
ATOM 627 C C . ALA A 1 81 ? -15.017 2.096 7.700 1.00 79.69 81 ALA A C 1
ATOM 629 O O . ALA A 1 81 ? -15.647 1.543 6.799 1.00 79.69 81 ALA A O 1
ATOM 630 N N . GLU A 1 82 ? -15.068 3.414 7.898 1.00 84.06 82 GLU A N 1
ATOM 631 C CA . GLU A 1 82 ? -15.806 4.334 7.017 1.00 84.06 82 GLU A CA 1
ATOM 632 C C . GLU A 1 82 ? -15.124 4.489 5.651 1.00 84.06 82 GLU A C 1
ATOM 634 O O . GLU A 1 82 ? -15.783 4.605 4.622 1.00 84.06 82 GLU A O 1
ATOM 639 N N . SER A 1 83 ? -13.791 4.454 5.634 1.00 84.06 83 SER A N 1
ATOM 640 C CA . SER A 1 83 ? -12.991 4.565 4.419 1.00 84.06 83 SER A CA 1
ATOM 641 C C . SER A 1 83 ? -11.704 3.758 4.543 1.00 84.06 83 SER A C 1
ATOM 643 O O . SER A 1 83 ? -11.244 3.463 5.650 1.00 84.06 83 SER A O 1
ATOM 645 N N . LEU A 1 84 ? -11.119 3.418 3.398 1.00 80.31 84 LEU A N 1
ATOM 646 C CA . LEU A 1 84 ? -9.807 2.800 3.297 1.00 80.31 84 LEU A CA 1
ATOM 647 C C . LEU A 1 84 ? -9.066 3.428 2.122 1.00 80.31 84 LEU A C 1
ATOM 649 O O . LEU A 1 84 ? -9.603 3.502 1.020 1.00 80.31 84 LEU A O 1
ATOM 653 N N . VAL A 1 85 ? -7.838 3.881 2.363 1.00 83.19 85 VAL A N 1
ATOM 654 C CA . VAL A 1 85 ? -7.019 4.550 1.350 1.00 83.19 85 VAL A CA 1
ATOM 655 C C . VAL A 1 85 ? -5.629 3.934 1.342 1.00 83.19 85 VAL A C 1
ATOM 657 O O . VAL A 1 85 ? -4.989 3.811 2.385 1.00 83.19 85 VAL A O 1
ATOM 660 N N . TYR A 1 86 ? -5.156 3.578 0.150 1.00 80.00 86 TYR A N 1
ATOM 661 C CA . TYR A 1 86 ? -3.792 3.111 -0.068 1.00 80.00 86 TYR A CA 1
ATOM 662 C C . TYR A 1 86 ? -2.879 4.260 -0.476 1.00 80.00 86 TYR A C 1
ATOM 664 O O . TYR A 1 86 ? -3.275 5.159 -1.220 1.00 80.00 86 TYR A O 1
ATOM 672 N N . LEU A 1 87 ? -1.625 4.203 -0.027 1.00 84.38 87 LEU A N 1
ATOM 673 C CA . LEU A 1 87 ? -0.588 5.084 -0.545 1.00 84.38 87 LEU A CA 1
ATOM 674 C C . LEU A 1 87 ? -0.390 4.804 -2.040 1.00 84.38 87 LEU A C 1
ATOM 676 O O . LEU A 1 87 ? -0.196 3.657 -2.446 1.00 84.38 87 LEU A O 1
ATOM 680 N N . SER A 1 88 ? -0.418 5.852 -2.863 1.00 86.69 88 SER A N 1
ATOM 681 C CA . SER A 1 88 ? -0.172 5.703 -4.297 1.00 86.69 88 SER A CA 1
ATOM 682 C C . SER A 1 88 ? 1.271 5.274 -4.567 1.00 86.69 88 SER A C 1
ATOM 684 O O . SER A 1 88 ? 2.190 5.646 -3.834 1.00 86.69 88 SER A O 1
ATOM 686 N N . VAL A 1 89 ? 1.498 4.538 -5.660 1.00 84.94 89 VAL A N 1
ATOM 687 C CA . VAL A 1 89 ? 2.852 4.116 -6.067 1.00 84.94 89 VAL A CA 1
ATOM 688 C C . VAL A 1 89 ? 3.782 5.323 -6.226 1.00 84.94 89 VAL A C 1
ATOM 690 O O . VAL A 1 89 ? 4.925 5.290 -5.776 1.00 84.94 89 VAL A O 1
ATOM 693 N N . ASP A 1 90 ? 3.291 6.417 -6.810 1.00 86.25 90 ASP A N 1
ATOM 694 C CA . ASP A 1 90 ? 4.070 7.650 -6.943 1.00 86.25 90 ASP A CA 1
ATOM 695 C C . ASP A 1 90 ? 4.333 8.331 -5.600 1.00 86.25 90 ASP A C 1
ATOM 697 O O . ASP A 1 90 ? 5.426 8.860 -5.391 1.00 86.25 90 ASP A O 1
ATOM 701 N N . GLY A 1 91 ? 3.365 8.307 -4.679 1.00 88.75 91 GLY A N 1
ATOM 702 C CA . GLY A 1 91 ? 3.542 8.790 -3.311 1.00 88.75 91 GLY A CA 1
ATOM 703 C C . GLY A 1 91 ? 4.626 8.006 -2.573 1.00 88.75 91 GLY A C 1
ATOM 704 O O . GLY A 1 91 ? 5.517 8.611 -1.980 1.00 88.75 91 GLY A O 1
ATOM 705 N N . LEU A 1 92 ? 4.607 6.675 -2.692 1.00 87.25 92 LEU A N 1
ATOM 706 C CA . LEU A 1 92 ? 5.621 5.784 -2.129 1.00 87.25 92 LEU A CA 1
ATOM 707 C C . LEU A 1 92 ? 7.003 6.036 -2.737 1.00 87.25 92 LEU A C 1
ATOM 709 O O . LEU A 1 92 ? 7.980 6.170 -2.011 1.00 87.25 92 LEU A O 1
ATOM 713 N N . LYS A 1 93 ? 7.105 6.142 -4.067 1.00 85.31 93 LYS A N 1
ATOM 714 C CA . LYS A 1 93 ? 8.378 6.458 -4.731 1.00 85.31 93 LYS A CA 1
ATOM 715 C C . LYS A 1 93 ? 8.928 7.792 -4.248 1.00 85.31 93 LYS A C 1
ATOM 717 O O . LYS A 1 93 ? 10.107 7.879 -3.930 1.00 85.31 93 LYS A O 1
ATOM 722 N N . LYS A 1 94 ? 8.089 8.827 -4.171 1.00 86.19 94 LYS A N 1
ATOM 723 C CA . LYS A 1 94 ? 8.510 10.138 -3.668 1.00 86.19 94 LYS A CA 1
ATOM 724 C C . LYS A 1 94 ? 9.029 10.027 -2.236 1.00 86.19 94 LYS A C 1
ATOM 726 O O . LYS A 1 94 ? 10.135 10.489 -1.991 1.00 86.19 94 LYS A O 1
ATOM 731 N N . SER A 1 95 ? 8.297 9.376 -1.329 1.00 87.31 95 SER A N 1
ATOM 732 C CA . SER A 1 95 ? 8.676 9.317 0.090 1.00 87.31 95 SER A CA 1
ATOM 733 C C . SER A 1 95 ? 10.035 8.656 0.330 1.00 87.31 95 SER A C 1
ATOM 735 O O . SER A 1 95 ? 10.806 9.160 1.142 1.00 87.31 95 SER A O 1
ATOM 737 N N . VAL A 1 96 ? 10.369 7.589 -0.405 1.00 85.88 96 VAL A N 1
ATOM 738 C CA . VAL A 1 96 ? 11.659 6.890 -0.247 1.00 85.88 96 VAL A CA 1
ATOM 739 C C . VAL A 1 96 ? 12.809 7.551 -1.014 1.00 85.88 96 VAL A C 1
ATOM 741 O O . VAL A 1 96 ? 13.967 7.387 -0.645 1.00 85.88 96 VAL A O 1
ATOM 744 N N . GLN A 1 97 ? 12.512 8.323 -2.065 1.00 84.56 97 GLN A N 1
ATOM 745 C CA . GLN A 1 97 ? 13.533 8.959 -2.903 1.00 84.56 97 GLN A CA 1
ATOM 746 C C . GLN A 1 97 ? 13.921 10.369 -2.450 1.00 84.56 97 GLN A C 1
ATOM 748 O O . GLN A 1 97 ? 14.990 10.833 -2.842 1.00 84.56 97 GLN A O 1
ATOM 753 N N . THR A 1 98 ? 13.088 11.069 -1.669 1.00 79.62 98 THR A N 1
ATOM 754 C CA . THR A 1 98 ? 13.329 12.476 -1.290 1.00 79.62 98 THR A CA 1
ATOM 755 C C . THR A 1 98 ? 14.710 12.682 -0.666 1.00 79.62 98 THR A C 1
ATOM 757 O O . THR A 1 98 ? 15.481 13.490 -1.179 1.00 79.62 98 THR A O 1
ATOM 760 N N . GLY A 1 99 ? 15.075 11.897 0.354 1.00 78.62 99 GLY A N 1
ATOM 761 C CA . GLY A 1 99 ? 16.382 12.030 1.013 1.00 78.62 99 GLY A CA 1
ATOM 762 C C . GLY A 1 99 ? 17.567 11.724 0.088 1.00 78.62 99 GLY A C 1
ATOM 763 O O . GLY A 1 99 ? 18.581 12.414 0.128 1.00 78.62 99 GLY A O 1
ATOM 764 N N . ILE A 1 100 ? 17.408 10.753 -0.818 1.00 77.94 100 ILE A N 1
ATOM 765 C CA . ILE A 1 100 ? 18.448 10.366 -1.784 1.00 77.94 100 ILE A CA 1
ATOM 766 C C . ILE A 1 100 ? 18.690 11.495 -2.795 1.00 77.94 100 ILE A C 1
ATOM 768 O O . ILE A 1 100 ? 19.831 11.815 -3.125 1.00 77.94 100 ILE A O 1
ATOM 772 N N . LYS A 1 101 ? 17.621 12.138 -3.283 1.00 71.62 101 LYS A N 1
ATOM 773 C CA . LYS A 1 101 ? 17.735 13.271 -4.214 1.00 71.62 101 LYS A CA 1
ATOM 774 C C . LYS A 1 101 ? 18.435 14.463 -3.571 1.00 71.62 101 LYS A C 1
ATOM 776 O O . LYS A 1 101 ? 19.280 15.079 -4.213 1.00 71.62 101 LYS A O 1
ATOM 781 N N . GLU A 1 102 ? 18.099 14.780 -2.323 1.00 76.50 102 GLU A N 1
ATOM 782 C CA . GLU A 1 102 ? 18.729 15.874 -1.578 1.00 76.50 102 GLU A CA 1
ATOM 783 C C . GLU A 1 102 ? 20.235 15.645 -1.391 1.00 76.50 102 GLU A C 1
ATOM 785 O O . GLU A 1 102 ? 21.032 16.566 -1.584 1.00 76.50 102 GLU A O 1
ATOM 790 N N . GLU A 1 103 ? 20.645 14.415 -1.086 1.00 77.25 103 GLU A N 1
ATOM 791 C CA . GLU A 1 103 ? 22.055 14.042 -0.945 1.00 77.25 103 GLU A CA 1
ATOM 792 C C . GLU A 1 103 ? 22.816 14.071 -2.284 1.00 77.25 103 GLU A C 1
ATOM 794 O O . GLU A 1 103 ? 23.929 14.604 -2.366 1.00 77.25 103 GLU A O 1
ATOM 799 N N . LEU A 1 104 ? 22.203 13.584 -3.368 1.00 73.94 104 LEU A N 1
ATOM 800 C CA . LEU A 1 104 ? 22.791 13.623 -4.712 1.00 73.94 104 LEU A CA 1
ATOM 801 C C . LEU A 1 104 ? 22.948 15.052 -5.245 1.00 73.94 104 LEU A C 1
ATOM 803 O O . LEU A 1 104 ? 23.967 15.369 -5.855 1.00 73.94 104 LEU A O 1
ATOM 807 N N . LEU A 1 105 ? 21.985 15.941 -4.986 1.00 71.88 105 LEU A N 1
ATOM 808 C CA . LEU A 1 105 ? 22.079 17.357 -5.364 1.00 71.88 105 LEU A CA 1
ATOM 809 C C . LEU A 1 105 ? 23.163 18.100 -4.569 1.00 71.88 105 LEU A C 1
ATOM 811 O O . LEU A 1 105 ? 23.797 19.014 -5.099 1.00 71.88 105 LEU A O 1
ATOM 815 N N . ARG A 1 106 ? 23.407 17.702 -3.313 1.00 75.69 106 ARG A N 1
ATOM 816 C CA . ARG A 1 106 ? 24.494 18.249 -2.485 1.00 75.69 106 ARG A CA 1
ATOM 817 C C . ARG A 1 106 ? 25.879 17.845 -2.989 1.00 75.69 106 ARG A C 1
ATOM 819 O O . ARG A 1 106 ? 26.800 18.654 -2.922 1.00 75.69 106 ARG A O 1
ATOM 826 N N . THR A 1 107 ? 26.025 16.620 -3.487 1.00 72.38 107 THR A N 1
ATOM 827 C CA . THR A 1 107 ? 27.316 16.049 -3.909 1.00 72.38 107 THR A CA 1
ATOM 828 C C . THR A 1 107 ? 27.632 16.284 -5.389 1.00 72.38 107 THR A C 1
ATOM 830 O O . THR A 1 107 ? 28.793 16.480 -5.736 1.00 72.38 107 THR A O 1
ATOM 833 N N . ASN A 1 108 ? 26.622 16.354 -6.261 1.00 65.44 108 ASN A N 1
ATOM 834 C CA . ASN A 1 108 ? 26.780 16.479 -7.711 1.00 65.44 108 ASN A CA 1
ATOM 835 C C . ASN A 1 108 ? 25.960 17.655 -8.269 1.00 65.44 108 ASN A C 1
ATOM 837 O O . ASN A 1 108 ? 24.828 17.504 -8.725 1.00 65.44 108 ASN A O 1
ATOM 841 N N . LYS A 1 109 ? 26.573 18.845 -8.300 1.00 60.84 109 LYS A N 1
ATOM 842 C CA . LYS A 1 109 ? 25.945 20.146 -8.626 1.00 60.84 109 LYS A CA 1
ATOM 843 C C . LYS A 1 109 ? 25.276 20.281 -10.014 1.00 60.84 109 LYS A C 1
ATOM 845 O O . LYS A 1 109 ? 24.730 21.344 -10.297 1.00 60.84 109 LYS A O 1
ATOM 850 N N . LYS A 1 110 ? 25.354 19.281 -10.903 1.00 63.50 110 LYS A N 1
ATOM 851 C CA . LYS A 1 110 ? 24.867 19.348 -12.301 1.00 63.50 110 LYS A CA 1
ATOM 852 C C . LYS A 1 110 ? 24.350 18.003 -12.844 1.00 63.50 110 LYS A C 1
ATOM 854 O O . LYS A 1 110 ? 24.676 17.630 -13.967 1.00 63.50 110 LYS A O 1
ATOM 859 N N . LEU A 1 111 ? 23.570 17.251 -12.070 1.00 66.62 111 LEU A N 1
ATOM 860 C CA . LEU A 1 111 ? 22.816 16.122 -12.631 1.00 66.62 111 LEU A CA 1
ATOM 861 C C . LEU A 1 111 ? 21.526 16.639 -13.273 1.00 66.62 111 LEU A C 1
ATOM 863 O O . LEU A 1 111 ? 20.780 17.400 -12.662 1.00 66.62 111 LEU A O 1
ATOM 867 N N . THR A 1 112 ? 21.267 16.226 -14.507 1.00 67.75 112 THR A N 1
ATOM 868 C CA . THR A 1 112 ? 19.970 16.437 -15.162 1.00 67.75 112 THR A CA 1
ATOM 869 C C . THR A 1 112 ? 18.893 15.559 -14.514 1.00 67.75 112 THR A C 1
ATOM 871 O O . THR A 1 112 ? 19.203 14.515 -13.931 1.00 67.75 112 THR A O 1
ATOM 874 N N . ASP A 1 113 ? 17.614 15.928 -14.659 1.00 65.69 113 ASP A N 1
ATOM 875 C CA . ASP A 1 113 ? 16.483 15.131 -14.151 1.00 65.69 113 ASP A CA 1
ATOM 876 C C . ASP A 1 113 ? 16.500 13.678 -14.655 1.00 65.69 113 ASP A C 1
ATOM 878 O O . ASP A 1 113 ? 16.017 12.768 -13.982 1.00 65.69 113 ASP A O 1
ATOM 882 N N . GLU A 1 114 ? 17.060 13.443 -15.841 1.00 66.81 114 GLU A N 1
ATOM 883 C CA . GLU A 1 114 ? 17.216 12.113 -16.425 1.00 66.81 114 GLU A CA 1
ATOM 884 C C . GLU A 1 114 ? 18.312 11.292 -15.739 1.00 66.81 114 GLU A C 1
ATOM 886 O O . GLU A 1 114 ? 18.087 10.136 -15.379 1.00 66.81 114 GLU A O 1
ATOM 891 N N . GLN A 1 115 ? 19.469 11.896 -15.467 1.00 66.00 115 GLN A N 1
ATOM 892 C CA . GLN A 1 115 ? 20.557 11.225 -14.754 1.00 66.00 115 GLN A CA 1
ATOM 893 C C . GLN A 1 115 ? 20.177 10.911 -13.302 1.00 66.00 115 GLN A C 1
ATOM 895 O O . GLN A 1 115 ? 20.523 9.846 -12.792 1.00 66.00 115 GLN A O 1
ATOM 900 N N . LEU A 1 116 ? 19.399 11.787 -12.661 1.00 64.12 116 LEU A N 1
ATOM 901 C CA . LEU A 1 116 ? 18.848 11.555 -11.325 1.00 64.12 116 LEU A CA 1
ATOM 902 C C . LEU A 1 116 ? 17.881 10.362 -11.294 1.00 64.12 116 LEU A C 1
ATOM 904 O O . LEU A 1 116 ? 17.936 9.555 -10.367 1.00 64.12 116 LEU A O 1
ATOM 908 N N . ARG A 1 117 ? 17.028 10.203 -12.316 1.00 62.34 117 ARG A N 1
ATOM 909 C CA . ARG A 1 117 ? 16.145 9.027 -12.445 1.00 62.34 117 ARG A CA 1
ATOM 910 C C . ARG A 1 117 ? 16.925 7.726 -12.641 1.00 62.34 117 ARG A C 1
ATOM 912 O O . ARG A 1 117 ? 16.506 6.703 -12.113 1.00 62.34 117 ARG A O 1
ATOM 919 N N . ASN A 1 118 ? 18.050 7.769 -13.354 1.00 63.19 118 ASN A N 1
ATOM 920 C CA . ASN A 1 118 ? 18.885 6.590 -13.606 1.00 63.19 118 ASN A CA 1
ATOM 921 C C . ASN A 1 118 ? 19.752 6.187 -12.400 1.00 63.19 118 ASN A C 1
ATOM 923 O O . ASN A 1 118 ? 20.122 5.022 -12.289 1.00 63.19 118 ASN A O 1
ATOM 927 N N . GLN A 1 119 ? 20.064 7.118 -11.491 1.00 64.81 119 GLN A N 1
ATOM 928 C CA . GLN A 1 119 ? 20.829 6.832 -10.267 1.00 64.81 119 GLN A CA 1
ATOM 929 C C . GLN A 1 119 ? 19.950 6.471 -9.063 1.00 64.81 119 GLN A C 1
ATOM 931 O O . GLN A 1 119 ? 20.430 5.829 -8.131 1.00 64.81 119 GLN A O 1
ATOM 936 N N . VAL A 1 120 ? 18.667 6.847 -9.075 1.00 67.44 120 VAL A N 1
ATOM 937 C CA . VAL A 1 120 ? 17.728 6.577 -7.977 1.00 67.44 120 VAL A CA 1
ATOM 938 C C . VAL A 1 120 ? 16.586 5.689 -8.466 1.00 67.44 120 VAL A C 1
ATOM 940 O O . VAL A 1 120 ? 15.551 6.167 -8.935 1.00 67.44 120 VAL A O 1
ATOM 943 N N . GLY A 1 121 ? 16.760 4.375 -8.323 1.00 75.31 121 GLY A N 1
ATOM 944 C CA . GLY A 1 121 ? 15.763 3.374 -8.696 1.00 75.31 121 GLY A CA 1
ATOM 945 C C . GLY A 1 121 ? 15.312 2.527 -7.508 1.00 75.31 121 GLY A C 1
ATOM 946 O O . GLY A 1 121 ? 16.134 2.026 -6.749 1.00 75.31 121 GLY A O 1
ATOM 947 N N . HIS A 1 122 ? 14.000 2.315 -7.382 1.00 85.56 122 HIS A N 1
ATOM 948 C CA . HIS A 1 122 ? 13.436 1.271 -6.523 1.00 85.56 122 HIS A CA 1
ATOM 949 C C . HIS A 1 122 ? 12.603 0.322 -7.378 1.00 85.56 122 HIS A C 1
ATOM 951 O O . HIS A 1 122 ? 11.839 0.758 -8.244 1.00 85.56 122 HIS A O 1
ATOM 957 N N . CYS A 1 123 ? 12.732 -0.978 -7.121 1.00 88.31 123 CYS A N 1
ATOM 958 C CA . CYS A 1 123 ? 11.858 -1.967 -7.733 1.00 88.31 123 CYS A CA 1
ATOM 959 C C . CYS A 1 123 ? 10.428 -1.762 -7.217 1.00 88.31 123 CYS A C 1
ATOM 961 O O . CYS A 1 123 ? 10.187 -1.799 -6.013 1.00 88.31 123 CYS A O 1
ATOM 963 N N . THR A 1 124 ? 9.480 -1.555 -8.132 1.00 88.38 124 THR A N 1
ATOM 964 C CA . THR A 1 124 ? 8.045 -1.416 -7.813 1.00 88.38 124 THR A CA 1
ATOM 965 C C . THR A 1 124 ? 7.216 -2.558 -8.387 1.00 88.38 124 THR A C 1
ATOM 967 O O . THR A 1 124 ? 5.991 -2.497 -8.378 1.00 88.38 124 THR A O 1
ATOM 970 N N . ALA A 1 125 ? 7.873 -3.616 -8.865 1.00 89.94 125 ALA A N 1
ATOM 971 C CA . ALA A 1 125 ? 7.251 -4.653 -9.675 1.00 89.94 125 ALA A CA 1
ATOM 972 C C . ALA A 1 125 ? 6.075 -5.345 -8.983 1.00 89.94 125 ALA A C 1
ATOM 974 O O . ALA A 1 125 ? 5.082 -5.649 -9.627 1.00 89.94 125 ALA A O 1
ATOM 975 N N . CYS A 1 126 ? 6.141 -5.527 -7.664 1.00 85.56 126 CYS A N 1
ATOM 976 C CA . CYS A 1 126 ? 5.050 -6.139 -6.912 1.00 85.56 126 CYS A CA 1
ATOM 977 C C . CYS A 1 126 ? 3.772 -5.277 -6.910 1.00 85.56 126 CYS A C 1
ATOM 979 O O . CYS A 1 126 ? 2.681 -5.807 -6.738 1.00 85.56 126 CYS A O 1
ATOM 981 N N . LEU A 1 127 ? 3.899 -3.961 -7.116 1.00 83.81 127 LEU A N 1
ATOM 982 C CA . LEU A 1 127 ? 2.792 -3.002 -7.184 1.00 83.81 127 LEU A CA 1
ATOM 983 C C . LEU A 1 127 ? 2.357 -2.736 -8.636 1.00 83.81 127 LEU A C 1
ATOM 985 O O . LEU A 1 127 ? 1.174 -2.581 -8.912 1.00 83.81 127 LEU A O 1
ATOM 989 N N . THR A 1 128 ? 3.311 -2.671 -9.571 1.00 85.25 128 THR A N 1
ATOM 990 C CA . THR A 1 128 ? 3.087 -2.184 -10.947 1.00 85.25 128 THR A CA 1
ATOM 991 C C . THR A 1 128 ? 3.152 -3.263 -12.024 1.00 85.25 128 THR A C 1
ATOM 993 O O . THR A 1 128 ? 2.742 -3.020 -13.155 1.00 85.25 128 THR A O 1
ATOM 996 N N . GLY A 1 129 ? 3.731 -4.423 -11.717 1.00 86.50 129 GLY A N 1
ATOM 997 C CA . GLY A 1 129 ? 4.054 -5.470 -12.687 1.00 86.50 129 GLY A CA 1
ATOM 998 C C . GLY A 1 129 ? 5.257 -5.135 -13.574 1.00 86.50 129 GLY A C 1
ATOM 999 O O . GLY A 1 129 ? 5.623 -5.931 -14.435 1.00 86.50 129 GLY A O 1
ATOM 1000 N N . GLN A 1 130 ? 5.894 -3.974 -13.379 1.00 88.56 130 GLN A N 1
ATOM 1001 C CA . GLN A 1 130 ? 7.071 -3.553 -14.137 1.00 88.56 130 GLN A CA 1
ATOM 1002 C C . GLN A 1 130 ? 8.339 -4.059 -13.450 1.00 88.56 130 GLN A C 1
ATOM 1004 O O . GLN A 1 130 ? 8.849 -3.449 -12.507 1.00 88.56 130 GLN A O 1
ATOM 1009 N N . TYR A 1 131 ? 8.836 -5.204 -13.910 1.00 90.50 131 TYR A N 1
ATOM 1010 C CA . TYR A 1 131 ? 10.062 -5.795 -13.383 1.00 90.50 131 TYR A CA 1
ATOM 1011 C C . TYR A 1 131 ? 11.303 -5.107 -13.960 1.00 90.50 131 TYR A C 1
ATOM 1013 O O . TYR A 1 131 ? 11.319 -4.759 -15.141 1.00 90.50 131 TYR A O 1
ATOM 1021 N N . PRO A 1 132 ? 12.369 -4.937 -13.153 1.00 89.00 132 PRO A N 1
ATOM 1022 C CA . PRO A 1 132 ? 13.620 -4.329 -13.611 1.00 89.00 132 PRO A CA 1
ATOM 1023 C C . PRO A 1 132 ? 14.393 -5.221 -14.595 1.00 89.00 132 PRO A C 1
ATOM 1025 O O . PRO A 1 132 ? 15.363 -4.779 -15.202 1.00 89.00 132 PRO A O 1
ATOM 1028 N N . VAL A 1 133 ? 13.973 -6.478 -14.749 1.00 89.56 133 VAL A N 1
ATOM 1029 C CA . VAL A 1 133 ? 14.565 -7.469 -15.646 1.00 89.56 133 VAL A CA 1
ATOM 1030 C C . VAL A 1 133 ? 13.472 -8.126 -16.479 1.00 89.56 133 VAL A C 1
ATOM 1032 O O . VAL A 1 133 ? 12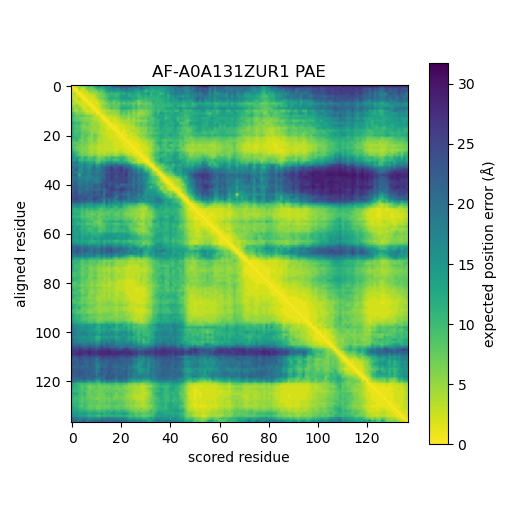.321 -8.227 -16.046 1.00 89.56 133 VAL A O 1
ATOM 1035 N N . LYS A 1 134 ? 13.840 -8.611 -17.668 1.00 90.69 134 LYS A N 1
ATOM 1036 C CA . LYS A 1 134 ? 12.958 -9.484 -18.444 1.00 90.69 134 LYS A CA 1
ATOM 1037 C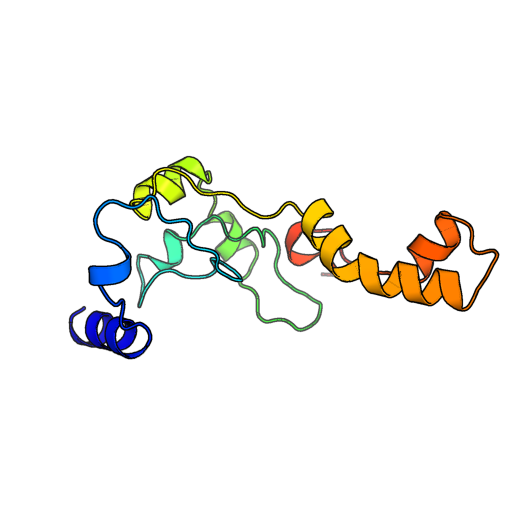 C . LYS A 1 134 ? 12.815 -10.809 -17.708 1.00 90.69 134 LYS A C 1
ATOM 1039 O O . LYS A 1 134 ? 13.811 -11.452 -17.387 1.00 90.69 134 LYS A O 1
ATOM 1044 N N . LEU A 1 135 ? 11.574 -11.189 -17.444 1.00 87.38 135 LEU A N 1
ATOM 1045 C CA . LEU A 1 135 ? 11.256 -12.490 -16.883 1.00 87.38 135 LEU A CA 1
ATOM 1046 C C . LEU A 1 135 ? 11.112 -13.475 -18.039 1.00 87.38 135 LEU A C 1
ATOM 1048 O O . LEU A 1 135 ? 10.300 -13.254 -18.936 1.00 87.38 135 LEU A O 1
ATOM 1052 N N . ASN A 1 136 ? 11.917 -14.531 -18.017 1.00 82.88 136 ASN A N 1
ATOM 1053 C CA . ASN A 1 136 ? 11.778 -15.664 -18.921 1.00 82.88 136 ASN A CA 1
ATOM 1054 C C . ASN A 1 136 ? 11.121 -16.775 -18.103 1.00 82.88 136 ASN A C 1
ATOM 1056 O O . ASN A 1 136 ? 11.730 -17.257 -17.147 1.00 82.88 136 ASN A O 1
ATOM 1060 N N . PHE A 1 137 ? 9.873 -17.095 -18.431 1.00 77.00 137 PHE A N 1
ATOM 1061 C CA . PHE A 1 137 ? 9.122 -18.188 -17.821 1.00 77.00 137 PHE A CA 1
ATOM 1062 C C . PHE A 1 137 ? 9.139 -19.404 -18.739 1.00 77.00 137 PHE A C 1
ATOM 1064 O O . PHE A 1 137 ? 9.069 -19.189 -19.972 1.00 77.00 137 PHE A O 1
#

pLDDT: mean 71.31, std 14.57, range [35.28, 90.69]

Foldseek 3Di:
DVVFVVVVCVVDVDPVVVPPPDDDDDDDPWQQFDDPDDPRLLLSQDGLQQAQDPPPDGDDHNVSNVSRDDDQCVSCVVVVHNGDDDQDPVNVLCVVCVVVLVVCCVVPVDDDPVNSDVVRDDAPCSNVVDGPDDDDD

Mean predicted aligned error: 10.75 Å

Secondary structure (DSSP, 8-state):
-HHHHHHHHHH----GGGTTT-------S-----SSSSSSTTT----S--S--SSS--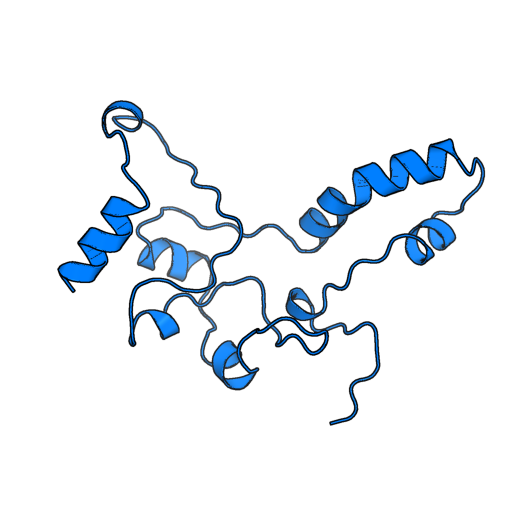---HHHHHTT---HHHHHHHHT-S---PPPHHHHHHHHHHHHHHHHHHH-TT--HHHHHHHS----HHHHS--SS----

Solvent-accessible surface area (backbone atoms only — not comparable to full-atom values): 8845 Å² total; per-residue (Å²): 111,70,75,54,56,51,52,50,48,70,75,49,77,82,62,64,83,84,48,71,97,55,91,82,86,88,85,77,96,72,59,72,71,42,59,97,72,80,70,31,67,63,61,41,22,67,34,72,59,69,33,44,44,89,84,84,51,98,51,68,52,56,70,67,42,67,71,26,78,57,53,51,67,59,43,12,55,74,72,72,39,96,66,56,84,78,84,48,73,67,56,52,52,48,68,71,39,51,66,55,52,56,52,46,52,72,74,43,88,79,66,50,78,66,57,49,52,74,72,61,78,78,92,48,21,30,55,70,65,58,56,98,59,88,82,86,130

Organism: Sarcoptes scabiei (NCBI:txid52283)

Sequence (137 aa):
MRLRRLAVAKKFGPLSINFIGKSIILIDDSIVRGTTIGQLIRLLKDAALHFPCYMGINIPTKEELIANHLQAEKLAQQLGAESLVYLSVDGLKKSVQTGIKEELLRTNKKLTDEQLRNQVGHCTACLTGQYPVKLNF

InterPro domains:
  IPR000836 Phosphoribosyltransferase domain [cd06223] (3-47)
  IPR029055 Nucleophile aminohydrolases, N-terminal [G3DSA:3.60.20.10] (55-65)
  IPR029057 Phosphoribosyltransferase-like [G3DSA:3.40.50.2020] (7-92)
  IPR029057 Phosphoribosyltransferase-like [SSF53271] (2-134)